Protein AF-A0A7S1HI23-F1 (afdb_monomer_lite)

Sequence (167 aa):
EEGCNRGSDAGLVEPQRDVSKLGVFSQKRTINLECVWASTLIRFIIFHPLQSTTQVMAASGGCDAMGGWLGAPMRMGLGNERTLLTGVKGRCWEATFPASEHDTVDMQYRYLIIDGATDTAIFEREPNRKVDCIPGRLSGACIRERTLGLGQTTGNEGEGLRQREFQ

Radius of gyration: 23.78 Å; chains: 1; bounding box: 47×44×72 Å

InterPro domains:
  IPR013784 Carbohydrate-binding-like fold [SSF49452] (40-133)

Organism: Hemiselmis andersenii (NCBI:txid464988)

pLDDT: mean 70.6, std 23.47, range [25.31, 97.69]

Secondary structure (DSSP, 8-state):
--------THHHHS-EEEEPTTSPEEEEEE---------EEEEEEE----S-TTEEEEEEESSGGGTTTTS--EEPEE---EE-TTS-EE--EEEEEEEPTGGGSSEEEEEEEEETTTTEEEE-SSPPEEE---THHHHTTT-------TT----SS------PPP-

Foldseek 3Di:
DPDPDDPPVVVLQPFDFDAPPVRDTHPDTDHDDDDDPPFDKDKDKADDDDPDPQKFKWKAWCDVCQPNNPGDGGTWDWDDWDQDPVRDTDTITMDMDGADPVCQDFIWMWMWMQRNVVRDIGTDPDPIDTHHRDPVVVVVPDPPPPPPPPDDDDDDDDDDDDDDDDD

Structure (mmCIF, N/CA/C/O backbone):
data_AF-A0A7S1HI23-F1
#
_entry.id   AF-A0A7S1HI23-F1
#
loop_
_atom_site.group_PDB
_atom_site.id
_atom_site.type_symbol
_atom_site.label_atom_id
_atom_site.label_alt_id
_atom_site.label_comp_id
_atom_site.label_asym_id
_atom_site.label_entity_id
_atom_site.label_seq_id
_atom_site.pdbx_PDB_ins_code
_atom_site.Cartn_x
_atom_site.Cartn_y
_atom_site.Cartn_z
_atom_site.occupancy
_atom_site.B_iso_or_equiv
_atom_site.auth_seq_id
_atom_site.auth_comp_id
_atom_site.auth_asym_id
_atom_site.auth_atom_id
_atom_site.pdbx_PDB_model_num
ATOM 1 N N . GLU A 1 1 ? 23.996 30.515 -6.409 1.00 36.38 1 GLU A N 1
ATOM 2 C CA . GLU A 1 1 ? 23.691 29.094 -6.165 1.00 36.38 1 GLU A CA 1
ATOM 3 C C . GLU A 1 1 ? 23.703 28.371 -7.499 1.00 36.38 1 GLU A C 1
ATOM 5 O O . GLU A 1 1 ? 23.018 28.802 -8.421 1.00 36.38 1 GLU A O 1
ATOM 10 N N . GLU A 1 2 ? 24.551 27.354 -7.631 1.00 35.59 2 GLU A N 1
ATOM 11 C CA . GLU A 1 2 ? 24.606 26.472 -8.798 1.00 35.59 2 GLU A CA 1
ATOM 12 C C . GLU A 1 2 ? 23.365 25.574 -8.805 1.00 35.59 2 GLU A C 1
ATOM 14 O O . GLU A 1 2 ? 23.318 24.520 -8.176 1.00 35.59 2 GLU A O 1
ATOM 19 N N . GLY A 1 3 ? 22.315 26.026 -9.485 1.00 33.53 3 GLY A N 1
ATOM 20 C CA . GLY A 1 3 ? 21.137 25.212 -9.747 1.00 33.53 3 GLY A CA 1
ATOM 21 C C . GLY A 1 3 ? 21.370 24.337 -10.973 1.00 33.53 3 GLY A C 1
ATOM 22 O O . GLY A 1 3 ? 21.350 24.840 -12.093 1.00 33.53 3 GLY A O 1
ATOM 23 N N . CYS A 1 4 ? 21.532 23.027 -10.778 1.00 42.34 4 CYS A N 1
ATOM 24 C CA . CYS A 1 4 ? 21.584 22.016 -11.845 1.00 42.34 4 CYS A CA 1
ATOM 25 C C . CYS A 1 4 ? 20.213 21.775 -12.506 1.00 42.34 4 CYS A C 1
ATOM 27 O O . CYS A 1 4 ? 19.803 20.634 -12.693 1.00 42.34 4 CYS A O 1
ATOM 29 N N . ASN A 1 5 ? 19.475 22.831 -12.851 1.00 43.91 5 ASN A N 1
ATOM 30 C CA . ASN A 1 5 ? 18.162 22.704 -13.469 1.00 43.91 5 ASN A CA 1
ATOM 31 C C . ASN A 1 5 ? 18.099 23.472 -14.792 1.00 43.91 5 ASN A C 1
ATOM 33 O O . ASN A 1 5 ? 18.097 24.700 -14.814 1.00 43.91 5 ASN A O 1
ATOM 37 N N . ARG A 1 6 ? 17.914 22.683 -15.861 1.00 42.00 6 ARG A N 1
ATOM 38 C CA . ARG A 1 6 ? 17.454 23.039 -17.215 1.00 42.00 6 ARG A CA 1
ATOM 39 C C . ARG A 1 6 ? 18.502 23.534 -18.217 1.00 42.00 6 ARG A C 1
ATOM 41 O O . ARG A 1 6 ? 18.374 24.611 -18.786 1.00 42.00 6 ARG A O 1
ATOM 48 N N . GLY A 1 7 ? 19.392 22.630 -18.616 1.00 40.41 7 GLY A N 1
ATOM 49 C CA . GLY A 1 7 ? 19.494 22.367 -20.052 1.00 40.41 7 GLY A CA 1
ATOM 50 C C . GLY A 1 7 ? 18.277 21.526 -20.425 1.00 40.41 7 GLY A C 1
ATOM 51 O O . GLY A 1 7 ? 18.278 20.324 -20.198 1.00 40.41 7 GLY A O 1
ATOM 52 N N . SER A 1 8 ? 17.168 22.137 -20.846 1.00 46.25 8 SER A N 1
ATOM 53 C CA . SER A 1 8 ? 16.099 21.332 -21.432 1.00 46.25 8 SER A CA 1
ATOM 54 C C . SER A 1 8 ? 16.634 20.791 -22.749 1.00 46.25 8 SER A C 1
ATOM 56 O O . SER A 1 8 ? 16.799 21.559 -23.698 1.00 46.25 8 SER A O 1
ATOM 58 N N . ASP A 1 9 ? 16.847 19.483 -22.811 1.00 46.59 9 ASP A N 1
ATOM 59 C CA . ASP A 1 9 ? 17.171 18.703 -24.007 1.00 46.59 9 ASP A CA 1
ATOM 60 C C . ASP A 1 9 ? 16.040 18.723 -25.053 1.00 46.59 9 ASP A C 1
ATOM 62 O O . ASP A 1 9 ? 15.891 17.801 -25.842 1.00 46.59 9 ASP A O 1
ATOM 66 N N . ALA A 1 10 ? 15.226 19.781 -25.102 1.00 44.16 10 ALA A N 1
ATOM 67 C CA . ALA A 1 10 ? 14.156 19.960 -26.073 1.00 44.16 10 ALA A CA 1
ATOM 68 C C . ALA A 1 10 ? 14.673 19.778 -27.511 1.00 44.16 10 ALA A C 1
ATOM 70 O O . ALA A 1 10 ? 13.998 19.153 -28.319 1.00 44.16 10 ALA A O 1
ATOM 71 N N . GLY A 1 11 ? 15.915 20.189 -27.802 1.00 46.66 11 GLY A N 1
ATOM 72 C CA . GLY A 1 11 ? 16.561 19.943 -29.097 1.00 46.66 11 GLY A CA 1
ATOM 73 C C . GLY A 1 11 ? 16.829 18.464 -29.431 1.00 46.66 11 GLY A C 1
ATOM 74 O O . GLY A 1 11 ? 16.930 18.133 -30.611 1.00 46.66 11 GLY A O 1
ATOM 75 N N . LEU A 1 12 ? 16.907 17.577 -28.430 1.00 47.16 12 LEU A N 1
ATOM 76 C CA . LEU A 1 12 ? 17.011 16.118 -28.598 1.00 47.16 12 LEU A CA 1
ATOM 77 C C . LEU A 1 12 ? 15.643 15.445 -28.788 1.00 47.16 12 LEU A C 1
ATOM 79 O O . LEU A 1 12 ? 15.580 14.340 -29.321 1.00 47.16 12 LEU A O 1
ATOM 83 N N . VAL A 1 13 ? 14.552 16.106 -28.387 1.00 45.00 13 VAL A N 1
ATOM 84 C CA . VAL A 1 13 ? 13.178 15.586 -28.527 1.00 45.00 13 VAL A CA 1
ATOM 85 C C . VAL A 1 13 ? 12.451 16.187 -29.733 1.00 45.00 13 VAL A C 1
ATOM 87 O O . VAL A 1 13 ? 11.479 15.614 -30.225 1.00 45.00 13 VAL A O 1
ATOM 90 N N . GLU A 1 14 ? 12.903 17.337 -30.236 1.00 51.38 14 GLU A N 1
ATOM 91 C CA . GLU A 1 14 ? 12.332 17.949 -31.430 1.00 51.38 14 GLU A CA 1
ATOM 92 C C . GLU A 1 14 ? 12.675 17.139 -32.693 1.00 51.38 14 GLU A C 1
ATOM 94 O O . GLU A 1 14 ? 13.817 16.709 -32.871 1.00 51.38 14 GLU A O 1
ATOM 99 N N . PRO A 1 15 ? 11.707 16.931 -33.607 1.00 54.81 15 PRO A N 1
ATOM 100 C CA . PRO A 1 15 ? 11.940 16.185 -34.834 1.00 54.81 15 PRO A CA 1
ATOM 101 C C . PRO A 1 15 ? 12.974 16.872 -35.722 1.00 54.81 15 PRO A C 1
ATOM 103 O O . PRO A 1 15 ? 12.661 17.812 -36.460 1.00 54.81 15 PRO A O 1
ATOM 106 N N . GLN A 1 16 ? 14.196 16.343 -35.699 1.00 59.25 16 GLN A N 1
ATOM 107 C CA . GLN A 1 16 ? 15.279 16.795 -36.556 1.00 59.25 16 GLN A CA 1
ATOM 108 C C . GLN A 1 16 ? 15.026 16.324 -37.993 1.00 59.25 16 GLN A C 1
ATOM 110 O O . GLN A 1 16 ? 14.547 15.213 -38.253 1.00 59.25 16 GLN A O 1
ATOM 115 N N . ARG A 1 17 ? 15.301 17.207 -38.957 1.00 56.09 17 ARG A N 1
ATOM 116 C CA . ARG A 1 17 ? 15.315 16.838 -40.375 1.00 56.09 17 ARG A CA 1
ATOM 117 C C . ARG A 1 17 ? 16.717 16.364 -40.714 1.00 56.09 17 ARG A C 1
ATOM 119 O O . ARG A 1 17 ? 17.665 17.124 -40.539 1.00 56.09 17 ARG A O 1
ATOM 126 N N . ASP A 1 18 ? 16.833 15.159 -41.257 1.00 60.66 18 ASP A N 1
ATOM 127 C CA . ASP A 1 18 ? 18.107 14.702 -41.806 1.00 60.66 18 ASP A CA 1
ATOM 128 C C . ASP A 1 18 ? 18.556 15.672 -42.907 1.00 60.66 18 ASP A C 1
ATOM 130 O O . ASP A 1 18 ? 17.781 16.020 -43.803 1.00 60.66 18 ASP A O 1
ATOM 134 N N . VAL A 1 19 ? 19.801 16.137 -42.843 1.00 62.28 19 VAL A N 1
ATOM 135 C CA . VAL A 1 19 ? 20.377 17.013 -43.868 1.00 62.28 19 VAL A CA 1
ATOM 136 C C . VAL A 1 19 ? 21.284 16.163 -44.744 1.00 62.28 19 VAL A C 1
ATOM 138 O O . VAL A 1 19 ? 22.228 15.534 -44.267 1.00 62.28 19 VAL A O 1
ATOM 141 N N . SER A 1 20 ? 20.988 16.110 -46.041 1.00 62.78 20 SER A N 1
ATOM 142 C CA . SER A 1 20 ? 21.877 15.444 -46.997 1.00 62.78 20 SER A CA 1
ATOM 143 C C . SER A 1 20 ? 23.236 16.153 -47.058 1.00 62.78 20 SER A C 1
ATOM 145 O O . SER A 1 20 ? 23.349 17.333 -46.730 1.00 62.78 20 SER A O 1
ATOM 147 N N . LYS A 1 21 ? 24.275 15.481 -47.574 1.00 65.81 21 LYS A N 1
ATOM 148 C CA . LYS A 1 21 ? 25.611 16.085 -47.783 1.00 65.81 21 LYS A CA 1
ATOM 149 C C . LYS A 1 21 ? 25.605 17.352 -48.664 1.00 65.81 21 LYS A C 1
ATOM 151 O O . LYS A 1 21 ? 26.613 18.040 -48.736 1.00 65.81 21 LYS A O 1
ATOM 156 N N . LEU A 1 22 ? 24.484 17.646 -49.326 1.00 70.69 22 LEU A N 1
ATOM 157 C CA . LEU A 1 22 ? 24.256 18.806 -50.189 1.00 70.69 22 LEU A CA 1
ATOM 158 C C . LEU A 1 22 ? 23.446 19.924 -49.501 1.00 70.69 22 LEU A C 1
ATOM 160 O O . LEU A 1 22 ? 23.014 20.858 -50.167 1.00 70.69 22 LEU A O 1
ATOM 164 N N . GLY A 1 23 ? 23.183 19.828 -48.193 1.00 67.94 23 GLY A N 1
ATOM 165 C CA . GLY A 1 23 ? 22.438 20.849 -47.444 1.00 67.94 23 GLY A CA 1
ATOM 166 C C . GLY A 1 23 ? 20.920 20.825 -47.662 1.00 67.94 23 GLY A C 1
ATOM 167 O O . GLY A 1 23 ? 20.20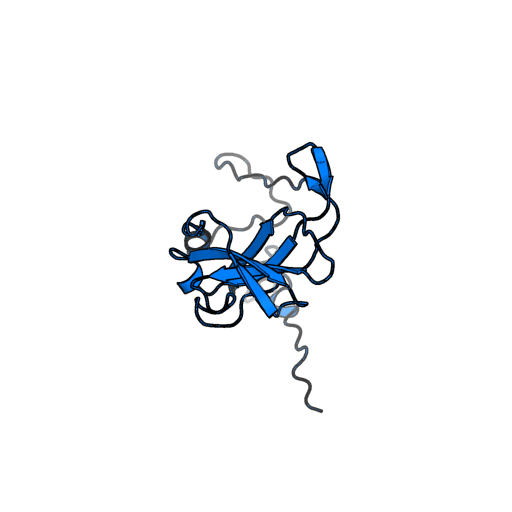5 21.663 -47.119 1.00 67.94 23 GLY A O 1
ATOM 168 N N . VAL A 1 24 ? 20.402 19.866 -48.437 1.00 70.44 24 VAL A N 1
ATOM 169 C CA . VAL A 1 24 ? 18.960 19.717 -48.674 1.00 70.44 24 VAL A CA 1
ATOM 170 C C . VAL A 1 24 ? 18.332 18.953 -47.515 1.00 70.44 24 VAL A C 1
ATOM 172 O O . VAL A 1 24 ? 18.763 17.836 -47.201 1.00 70.44 24 VAL A O 1
ATOM 175 N N . PHE A 1 25 ? 17.309 19.554 -46.906 1.00 62.72 25 PHE A N 1
ATOM 176 C CA . PHE A 1 25 ? 16.541 18.956 -45.820 1.00 62.72 25 PHE A CA 1
ATOM 177 C C . PHE A 1 25 ? 15.661 17.807 -46.320 1.00 62.72 25 PHE A C 1
ATOM 179 O O . PHE A 1 25 ? 14.858 17.962 -47.239 1.00 62.72 25 PHE A O 1
ATOM 186 N N . SER A 1 26 ? 15.768 16.671 -45.646 1.00 63.34 26 SER A N 1
ATOM 187 C CA . SER A 1 26 ? 14.872 15.529 -45.770 1.00 63.34 26 SER A CA 1
ATOM 188 C C . SER A 1 26 ? 13.419 15.913 -45.457 1.00 63.34 26 SER A C 1
ATOM 190 O O . SER A 1 26 ? 13.142 16.636 -44.495 1.00 63.34 26 SER A O 1
ATOM 192 N N . GLN A 1 27 ? 12.468 15.380 -46.235 1.00 63.19 27 GLN A N 1
ATOM 193 C CA . GLN A 1 27 ? 11.039 15.424 -45.885 1.00 63.19 27 GLN A CA 1
ATOM 194 C C . GLN A 1 27 ? 10.700 14.494 -44.710 1.00 63.19 27 GLN A C 1
ATOM 196 O O . GLN A 1 27 ? 9.697 14.694 -44.027 1.00 63.19 27 GLN A O 1
ATOM 201 N N . LYS A 1 28 ? 11.544 13.491 -44.452 1.00 55.66 28 LYS A N 1
ATOM 202 C CA . LYS A 1 28 ? 11.415 12.571 -43.327 1.00 55.66 28 LYS A CA 1
ATOM 203 C C . LYS A 1 28 ? 12.031 13.205 -42.080 1.00 55.66 28 LYS A C 1
ATOM 205 O O . LYS A 1 28 ? 13.204 13.579 -42.079 1.00 55.66 28 LYS A O 1
ATOM 210 N N . ARG A 1 29 ? 11.222 13.316 -41.030 1.00 55.66 29 ARG A N 1
ATOM 211 C CA . ARG A 1 29 ? 11.635 13.718 -39.683 1.00 55.66 29 ARG A CA 1
ATOM 212 C C . ARG A 1 29 ? 11.789 12.465 -38.832 1.00 55.66 29 ARG A C 1
ATOM 214 O O . ARG A 1 29 ? 10.876 11.640 -38.821 1.00 55.66 29 ARG A O 1
ATOM 221 N N . THR A 1 30 ? 12.908 12.337 -38.134 1.00 51.03 30 THR A N 1
ATOM 222 C CA . THR A 1 30 ? 13.161 11.213 -37.226 1.00 51.03 30 THR A CA 1
ATOM 223 C C . THR A 1 30 ? 13.380 11.785 -35.828 1.00 51.03 30 THR A C 1
ATOM 225 O O . THR A 1 30 ? 14.215 12.667 -35.656 1.00 51.03 30 THR A O 1
ATOM 228 N N . ILE A 1 31 ? 12.608 11.323 -34.843 1.00 50.03 31 ILE A N 1
ATOM 229 C CA . ILE A 1 31 ? 12.888 11.558 -33.419 1.00 50.03 31 ILE A CA 1
ATOM 230 C C . ILE A 1 31 ? 13.373 10.234 -32.852 1.00 50.03 31 ILE A C 1
ATOM 232 O O . ILE A 1 31 ? 12.693 9.218 -33.006 1.00 50.03 31 ILE A O 1
ATOM 236 N N . ASN A 1 32 ? 14.513 10.260 -32.170 1.00 48.75 32 ASN A N 1
ATOM 237 C CA . ASN A 1 32 ? 14.942 9.152 -31.331 1.00 48.75 32 ASN A CA 1
ATOM 238 C C . ASN A 1 32 ? 14.405 9.404 -29.922 1.00 48.75 32 ASN A C 1
ATOM 240 O O . ASN A 1 32 ? 14.979 10.174 -29.160 1.00 48.75 32 ASN A O 1
ATOM 244 N N . LEU A 1 33 ? 13.265 8.794 -29.600 1.00 49.88 33 LEU A N 1
ATOM 245 C CA . LEU A 1 33 ? 12.762 8.775 -28.231 1.00 49.88 33 LEU A CA 1
ATOM 246 C C . LEU A 1 33 ? 13.471 7.646 -27.488 1.00 49.88 33 LEU A C 1
ATOM 248 O O . LEU A 1 33 ? 13.099 6.481 -27.614 1.00 49.88 33 LEU A O 1
ATOM 252 N N . GLU A 1 34 ? 14.495 7.989 -26.717 1.00 47.12 34 GLU A N 1
ATOM 253 C CA . GLU A 1 34 ? 15.047 7.079 -25.720 1.00 47.12 34 GLU A CA 1
ATOM 254 C C . GLU A 1 34 ? 14.241 7.251 -24.429 1.00 47.12 34 GLU A C 1
ATOM 256 O O . GLU A 1 34 ? 14.375 8.238 -23.710 1.00 47.12 34 GLU A O 1
ATOM 261 N N . CYS A 1 35 ? 13.338 6.308 -24.157 1.00 47.59 35 CYS A N 1
ATOM 262 C CA . CYS A 1 35 ? 12.655 6.225 -22.872 1.00 47.59 35 CYS A CA 1
ATOM 263 C C . CYS A 1 35 ? 13.356 5.166 -22.023 1.00 47.59 35 CYS A C 1
ATOM 265 O O . CYS A 1 35 ? 13.325 3.978 -22.349 1.00 47.59 35 CYS A O 1
ATOM 267 N N . VAL A 1 36 ? 13.984 5.600 -20.931 1.00 48.59 36 VAL A N 1
ATOM 268 C CA . VAL A 1 36 ? 14.500 4.700 -19.899 1.00 48.59 36 VAL A CA 1
ATOM 269 C C . VAL A 1 36 ? 13.436 4.586 -18.814 1.00 48.59 36 VAL A C 1
ATOM 271 O O . VAL A 1 36 ? 13.179 5.536 -18.074 1.00 48.59 36 VAL A O 1
ATOM 274 N N . TRP A 1 37 ? 12.791 3.424 -18.725 1.00 56.47 37 TRP A N 1
ATOM 275 C CA . TRP A 1 37 ? 11.883 3.113 -17.624 1.00 56.47 37 TRP A CA 1
ATOM 276 C C . TRP A 1 37 ? 12.706 2.930 -16.347 1.00 56.47 37 TRP A C 1
ATOM 278 O O . TRP A 1 37 ? 13.365 1.912 -16.175 1.00 56.47 37 TRP A O 1
ATOM 288 N N . ALA A 1 38 ? 12.701 3.935 -15.469 1.00 60.94 38 ALA A N 1
ATOM 289 C CA . ALA A 1 38 ? 13.547 3.939 -14.275 1.00 60.94 38 ALA A CA 1
ATOM 290 C C . ALA A 1 38 ? 13.089 2.944 -13.192 1.00 60.94 38 ALA A C 1
ATOM 292 O O . ALA A 1 38 ? 13.910 2.451 -12.427 1.00 60.94 38 ALA A O 1
ATOM 293 N N . SER A 1 39 ? 11.783 2.675 -13.084 1.00 68.12 39 SER A N 1
ATOM 294 C CA . SER A 1 39 ? 11.218 1.713 -12.125 1.00 68.12 39 SER A CA 1
ATOM 295 C C . SER A 1 39 ? 9.755 1.394 -12.444 1.00 68.12 39 SER A C 1
ATOM 297 O O . SER A 1 39 ? 9.097 2.118 -13.196 1.00 68.12 39 SER A O 1
ATOM 299 N N . THR A 1 40 ? 9.234 0.318 -11.849 1.00 77.19 40 THR A N 1
ATOM 300 C CA . THR A 1 40 ? 7.798 0.010 -11.882 1.00 77.19 40 THR A CA 1
ATOM 301 C C . THR A 1 40 ? 7.112 0.706 -10.712 1.00 77.19 40 THR A C 1
ATOM 303 O O . THR A 1 40 ? 7.460 0.463 -9.560 1.00 77.19 40 THR A O 1
ATOM 306 N N . LEU A 1 41 ? 6.119 1.556 -10.979 1.00 84.06 41 LEU A N 1
ATOM 307 C CA . LEU A 1 41 ? 5.289 2.134 -9.920 1.00 84.06 41 LEU A CA 1
ATOM 308 C C . LEU A 1 41 ? 4.199 1.143 -9.514 1.00 84.06 41 LEU A C 1
ATOM 310 O O . LEU A 1 41 ? 3.351 0.773 -10.326 1.00 84.06 41 LEU A O 1
ATOM 314 N N . ILE A 1 42 ? 4.198 0.753 -8.242 1.00 85.44 42 ILE A N 1
ATOM 315 C CA . ILE A 1 42 ? 3.158 -0.091 -7.659 1.00 85.44 42 ILE A CA 1
ATOM 316 C C . ILE A 1 42 ? 2.233 0.790 -6.824 1.00 85.44 42 ILE A C 1
ATOM 318 O O . ILE A 1 42 ? 2.683 1.593 -6.006 1.00 85.44 42 ILE A O 1
ATOM 322 N N . ARG A 1 43 ? 0.922 0.626 -7.023 1.00 91.50 43 ARG A N 1
ATOM 323 C CA . ARG A 1 43 ? -0.115 1.291 -6.231 1.00 91.50 43 ARG A CA 1
ATOM 324 C C . ARG A 1 43 ? -0.974 0.258 -5.526 1.00 91.50 43 ARG A C 1
ATOM 326 O O . ARG A 1 43 ? -1.671 -0.525 -6.165 1.00 91.50 43 ARG A O 1
ATOM 333 N N . PHE A 1 44 ? -0.969 0.302 -4.203 1.00 92.88 44 PHE A N 1
ATOM 334 C CA . PHE A 1 44 ? -1.879 -0.477 -3.376 1.00 92.88 44 PHE A CA 1
ATOM 335 C C . PHE A 1 44 ? -3.161 0.302 -3.146 1.00 92.88 44 PHE A C 1
ATOM 337 O O . PHE A 1 44 ? -3.116 1.498 -2.868 1.00 92.88 44 PHE A O 1
ATOM 344 N N . ILE A 1 45 ? -4.298 -0.382 -3.267 1.00 93.38 45 ILE A N 1
ATOM 345 C CA . ILE A 1 45 ? -5.626 0.198 -3.074 1.00 93.38 45 ILE A CA 1
ATOM 346 C C . ILE A 1 45 ? -6.474 -0.815 -2.314 1.00 93.38 45 ILE A C 1
ATOM 348 O O . ILE A 1 45 ? -6.666 -1.934 -2.784 1.00 93.38 45 ILE A O 1
ATOM 352 N N . ILE A 1 46 ? -7.008 -0.416 -1.162 1.00 92.94 46 ILE A N 1
ATOM 353 C CA . ILE A 1 46 ? -7.920 -1.253 -0.382 1.00 92.94 46 ILE A CA 1
ATOM 354 C C . ILE A 1 46 ? -9.043 -0.420 0.225 1.00 92.94 46 ILE A C 1
ATOM 356 O O . ILE A 1 46 ? -8.832 0.674 0.749 1.00 92.94 46 ILE A O 1
ATOM 360 N N . PHE A 1 47 ? -10.260 -0.952 0.165 1.00 92.56 47 PHE A N 1
ATOM 361 C CA . PHE A 1 47 ? -11.364 -0.438 0.960 1.00 92.56 47 PHE A CA 1
ATOM 362 C C . PHE A 1 47 ? -11.365 -1.141 2.317 1.00 92.56 47 PHE A C 1
ATOM 364 O O . PHE A 1 47 ? -11.506 -2.362 2.384 1.00 92.56 47 PHE A O 1
ATOM 371 N N . HIS A 1 48 ? -11.214 -0.369 3.390 1.00 92.56 48 HIS A N 1
ATOM 372 C CA . HIS A 1 48 ? -11.353 -0.877 4.747 1.00 92.56 48 HIS A CA 1
ATOM 373 C C . HIS A 1 48 ? -11.868 0.234 5.675 1.00 92.56 48 HIS A C 1
ATOM 375 O O . HIS A 1 48 ? -11.205 1.271 5.796 1.00 92.56 48 HIS A O 1
ATOM 381 N N . PRO A 1 49 ? -13.042 0.065 6.308 1.00 91.31 49 PRO A N 1
ATOM 382 C CA . PRO A 1 49 ? -13.536 1.028 7.281 1.00 91.31 49 PRO A CA 1
ATOM 383 C C . PRO A 1 49 ? -12.719 0.921 8.572 1.00 91.31 49 PRO A C 1
ATOM 385 O O . PRO A 1 49 ? -12.600 -0.158 9.147 1.00 91.31 49 PRO A O 1
ATOM 388 N N . LEU A 1 50 ? -12.168 2.042 9.035 1.00 93.69 50 LEU A N 1
ATOM 389 C CA . LEU A 1 50 ? -11.522 2.118 10.345 1.00 93.69 50 LEU A CA 1
ATOM 390 C C . LEU A 1 50 ? -12.547 2.473 11.421 1.00 93.69 50 LEU A C 1
ATOM 392 O O . LEU A 1 50 ? -13.550 3.132 11.146 1.00 93.69 50 LEU A O 1
ATOM 396 N N . GLN A 1 51 ? -12.293 2.024 12.647 1.00 91.75 51 GLN A N 1
ATOM 397 C CA . GLN A 1 51 ? -13.203 2.209 13.780 1.00 91.75 51 GLN A CA 1
ATOM 398 C C . GLN A 1 51 ? -12.947 3.522 14.528 1.00 91.75 51 GLN A C 1
ATOM 400 O O . GLN A 1 51 ? -13.837 4.021 15.210 1.00 91.75 51 GLN A O 1
ATOM 405 N N . SER A 1 52 ? -11.739 4.078 14.403 1.00 93.25 52 SER A N 1
ATOM 406 C CA . SER A 1 52 ? -11.301 5.291 15.098 1.00 93.25 52 SER A CA 1
ATOM 407 C C . SER A 1 52 ? -10.528 6.224 14.165 1.00 93.25 52 SER A C 1
ATOM 409 O O . SER A 1 52 ? -9.903 5.784 13.202 1.00 93.25 52 SER A O 1
ATOM 411 N N . THR A 1 53 ? -10.522 7.519 14.484 1.00 92.12 53 THR A N 1
ATOM 412 C CA . THR A 1 53 ? -9.708 8.543 13.807 1.00 92.12 53 THR A CA 1
ATOM 413 C C . THR A 1 53 ? -8.221 8.459 14.156 1.00 92.12 53 THR A C 1
ATOM 415 O O . THR A 1 53 ? -7.397 9.011 13.433 1.00 92.12 53 THR A O 1
ATOM 418 N N . THR A 1 54 ? -7.869 7.769 15.245 1.00 94.31 54 THR A N 1
ATOM 419 C CA . THR A 1 54 ? -6.476 7.488 15.640 1.00 94.31 54 THR A CA 1
ATOM 420 C C . THR A 1 54 ? -5.864 6.341 14.848 1.00 94.31 54 THR A C 1
ATOM 422 O O . THR A 1 54 ? -4.649 6.144 14.886 1.00 94.31 54 THR A O 1
ATOM 425 N N . GLN A 1 55 ? -6.697 5.578 14.142 1.00 96.19 55 GLN A N 1
ATOM 426 C CA . GLN A 1 55 ? -6.261 4.453 13.338 1.00 96.19 55 GLN A CA 1
ATOM 427 C C . GLN A 1 55 ? -5.840 4.914 11.946 1.00 96.19 55 GLN A C 1
ATOM 429 O O . GLN A 1 55 ? -6.439 5.809 11.350 1.00 96.19 55 GLN A O 1
ATOM 434 N N . VAL A 1 56 ? -4.838 4.239 11.396 1.00 96.50 56 VAL A N 1
ATOM 435 C CA . VAL A 1 56 ? -4.428 4.396 10.003 1.00 96.50 56 VAL A CA 1
ATOM 436 C C . VAL A 1 56 ? -4.190 3.033 9.370 1.00 96.50 56 VAL A C 1
ATOM 438 O O . VAL A 1 56 ? -3.700 2.108 10.019 1.00 96.50 56 VAL A O 1
ATOM 441 N N . MET A 1 57 ? -4.529 2.916 8.090 1.00 97.69 57 MET A N 1
ATOM 442 C CA . MET A 1 57 ? -4.204 1.734 7.304 1.00 97.69 57 MET A CA 1
ATOM 443 C C . MET A 1 57 ? -2.737 1.783 6.867 1.00 97.69 57 MET A C 1
ATOM 445 O O . MET A 1 57 ? -2.232 2.834 6.469 1.00 97.69 57 MET A O 1
ATOM 449 N N . ALA A 1 58 ? -2.050 0.650 6.915 1.00 97.19 58 ALA A N 1
ATOM 450 C CA . ALA A 1 58 ? -0.672 0.515 6.472 1.00 97.19 58 ALA A CA 1
ATOM 451 C C . ALA A 1 58 ? -0.439 -0.838 5.784 1.00 97.19 58 ALA A C 1
ATOM 453 O O . ALA A 1 58 ? -1.254 -1.759 5.876 1.00 97.19 58 ALA A O 1
ATOM 454 N N . ALA A 1 59 ? 0.685 -0.951 5.084 1.00 96.38 59 ALA A N 1
ATOM 455 C CA . ALA A 1 59 ? 1.154 -2.184 4.470 1.00 96.38 59 ALA A CA 1
ATOM 456 C C . ALA A 1 59 ? 2.570 -2.506 4.958 1.00 96.38 59 ALA A C 1
ATOM 458 O O . ALA A 1 59 ? 3.427 -1.628 5.029 1.00 96.38 59 ALA A O 1
ATOM 459 N N . SER A 1 60 ? 2.807 -3.773 5.279 1.00 95.25 60 SER A N 1
ATOM 460 C CA . SER A 1 60 ? 4.135 -4.323 5.550 1.00 95.25 60 SER A CA 1
ATOM 461 C C . SER A 1 60 ? 4.399 -5.457 4.569 1.00 95.25 60 SER A C 1
ATOM 463 O O . SER A 1 60 ? 3.468 -6.139 4.140 1.00 95.25 60 SER A O 1
ATOM 465 N N . GLY A 1 61 ? 5.649 -5.650 4.178 1.00 93.31 61 GLY A N 1
ATOM 466 C CA . GLY A 1 61 ? 5.997 -6.638 3.173 1.00 93.31 61 GLY A CA 1
ATOM 467 C C . GLY A 1 61 ? 7.493 -6.814 3.029 1.00 93.31 61 GLY A C 1
ATOM 468 O O . GLY A 1 61 ? 8.271 -6.170 3.727 1.00 93.31 61 GLY A O 1
ATOM 469 N N . GLY A 1 62 ? 7.877 -7.698 2.112 1.00 89.81 62 GLY A N 1
ATOM 470 C CA . GLY A 1 62 ? 9.276 -8.069 1.900 1.00 89.81 62 GLY A CA 1
ATOM 471 C C . GLY A 1 62 ? 10.132 -6.996 1.234 1.00 89.81 62 GLY A C 1
ATOM 472 O O . GLY A 1 62 ? 11.348 -7.081 1.345 1.00 89.81 62 GLY A O 1
ATOM 473 N N . CYS A 1 63 ? 9.528 -6.002 0.577 1.00 88.50 63 CYS A N 1
ATOM 474 C CA . CYS A 1 63 ? 10.285 -4.917 -0.041 1.00 88.50 63 CYS A CA 1
ATOM 475 C C . CYS A 1 63 ? 10.658 -3.820 0.961 1.00 88.50 63 CYS A C 1
ATOM 477 O O . CYS A 1 63 ? 9.939 -3.566 1.936 1.00 88.50 63 CYS A O 1
ATOM 479 N N . ASP A 1 64 ? 11.738 -3.104 0.656 1.00 87.12 64 ASP A N 1
ATOM 480 C CA . ASP A 1 64 ? 12.257 -2.013 1.486 1.00 87.12 64 ASP A CA 1
ATOM 481 C C . ASP A 1 64 ? 11.241 -0.879 1.659 1.00 87.12 64 ASP A C 1
ATOM 483 O O . ASP A 1 64 ? 11.089 -0.337 2.754 1.00 87.12 64 ASP A O 1
ATOM 487 N N . ALA A 1 65 ? 10.471 -0.568 0.610 1.00 87.50 65 ALA A N 1
ATOM 488 C CA . ALA A 1 65 ? 9.424 0.454 0.665 1.00 87.50 65 ALA A CA 1
ATOM 489 C C . ALA A 1 65 ? 8.324 0.134 1.697 1.00 87.50 65 ALA A C 1
ATOM 491 O O . ALA A 1 65 ? 7.653 1.043 2.180 1.00 87.50 65 ALA A O 1
ATOM 492 N N . MET A 1 66 ? 8.152 -1.144 2.052 1.00 91.44 66 MET A N 1
ATOM 493 C CA . MET A 1 66 ? 7.214 -1.626 3.070 1.00 91.44 66 MET A CA 1
ATOM 494 C C . MET A 1 66 ? 7.899 -2.045 4.380 1.00 91.44 66 MET A C 1
ATOM 496 O O . MET A 1 66 ? 7.267 -2.674 5.235 1.00 91.44 66 MET A O 1
ATOM 500 N N . GLY A 1 67 ? 9.182 -1.717 4.534 1.00 89.00 67 GLY A N 1
ATOM 501 C CA . GLY A 1 67 ? 9.966 -1.987 5.733 1.00 89.00 67 GLY A CA 1
ATOM 502 C C . GLY A 1 67 ? 10.598 -3.379 5.800 1.00 89.00 67 GLY A C 1
ATOM 503 O O . GLY A 1 67 ? 11.165 -3.706 6.837 1.00 89.00 67 GLY A O 1
ATOM 504 N N . GLY A 1 68 ? 10.520 -4.218 4.763 1.00 90.75 68 GLY A N 1
ATOM 505 C CA . GLY A 1 68 ? 11.197 -5.525 4.755 1.00 90.75 68 GLY A CA 1
ATOM 506 C C . GLY A 1 68 ? 10.803 -6.439 5.926 1.00 90.75 68 GLY A C 1
ATOM 507 O O . GLY A 1 68 ? 11.658 -7.085 6.527 1.00 90.75 68 GLY A O 1
ATOM 508 N N . TRP A 1 69 ? 9.519 -6.448 6.299 1.00 90.75 69 TRP A N 1
ATOM 509 C CA . TRP A 1 69 ? 8.908 -7.132 7.456 1.00 90.75 69 TRP A CA 1
ATOM 510 C C . TRP A 1 69 ? 9.328 -6.674 8.858 1.00 90.75 69 TRP A C 1
ATOM 512 O O . TRP A 1 69 ? 8.515 -6.758 9.777 1.00 90.75 69 TRP A O 1
ATOM 522 N N . LEU A 1 70 ? 10.569 -6.229 9.045 1.00 89.94 70 LEU A N 1
ATOM 523 C CA . LEU A 1 70 ? 11.123 -5.878 10.360 1.00 89.94 70 LEU A CA 1
ATOM 524 C C . LEU A 1 70 ? 11.158 -4.368 10.623 1.00 89.94 70 LEU A C 1
ATOM 526 O O . LEU A 1 70 ? 11.266 -3.939 11.769 1.00 89.94 70 LEU A O 1
ATOM 530 N N . GLY A 1 71 ? 11.104 -3.568 9.565 1.00 91.69 71 GLY A N 1
ATOM 531 C CA . GLY A 1 71 ? 11.112 -2.115 9.608 1.00 91.69 71 GLY A CA 1
ATOM 532 C C . GLY A 1 71 ? 9.722 -1.504 9.753 1.00 91.69 71 GLY A C 1
ATOM 533 O O . GLY A 1 71 ? 8.705 -2.184 9.909 1.00 91.69 71 GLY A O 1
ATOM 534 N N . ALA A 1 72 ? 9.688 -0.173 9.690 1.00 93.12 72 ALA A N 1
ATOM 535 C CA . ALA A 1 72 ? 8.445 0.573 9.792 1.00 93.12 72 ALA A CA 1
ATOM 536 C C . ALA A 1 72 ? 7.522 0.266 8.594 1.00 93.12 72 ALA A C 1
ATOM 538 O O . ALA A 1 72 ? 7.968 0.330 7.447 1.00 93.12 72 ALA A O 1
ATOM 539 N N . PRO A 1 73 ? 6.233 -0.025 8.836 1.00 95.50 73 PRO A N 1
ATOM 540 C CA . PRO A 1 73 ? 5.276 -0.274 7.768 1.00 95.50 73 PRO A CA 1
ATOM 541 C C . PRO A 1 73 ? 4.982 1.002 6.971 1.00 95.50 73 PRO A C 1
ATOM 543 O O . PRO A 1 73 ? 4.970 2.118 7.501 1.00 95.50 73 PRO A O 1
ATOM 546 N N . MET A 1 74 ? 4.649 0.829 5.695 1.00 96.19 74 MET A N 1
ATOM 547 C CA . MET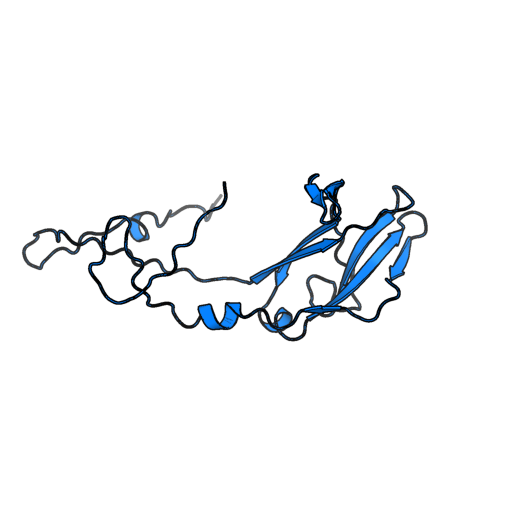 A 1 74 ? 4.251 1.917 4.810 1.00 96.19 74 MET A CA 1
ATOM 548 C C . MET A 1 74 ? 2.825 2.367 5.135 1.00 96.19 74 MET A C 1
ATOM 550 O O . MET A 1 74 ? 1.856 1.650 4.876 1.00 96.19 74 MET A O 1
ATOM 554 N N . ARG A 1 75 ? 2.679 3.575 5.684 1.00 96.00 75 ARG A N 1
ATOM 555 C CA . ARG A 1 75 ? 1.365 4.180 5.947 1.00 96.00 75 ARG A CA 1
ATOM 556 C C . ARG A 1 75 ? 0.652 4.518 4.638 1.00 96.00 75 ARG A C 1
ATOM 558 O O . ARG A 1 75 ? 1.270 4.996 3.691 1.00 96.00 75 ARG A O 1
ATOM 565 N N . MET A 1 76 ? -0.657 4.299 4.606 1.00 97.38 76 MET A N 1
ATOM 566 C CA . MET A 1 76 ? -1.511 4.597 3.458 1.00 97.38 76 MET A CA 1
ATOM 567 C C . MET A 1 76 ? -2.312 5.877 3.708 1.00 97.38 76 MET A C 1
ATOM 569 O O . MET A 1 76 ? -2.728 6.161 4.831 1.00 97.38 76 MET A O 1
ATOM 573 N N . GLY A 1 77 ? -2.549 6.645 2.647 1.00 95.38 77 GLY A N 1
ATOM 574 C CA . GLY A 1 77 ? -3.415 7.821 2.669 1.00 95.38 77 GLY A CA 1
ATOM 575 C C . GLY A 1 77 ? -4.834 7.479 2.232 1.00 95.38 77 GLY A C 1
ATOM 576 O O . GLY A 1 77 ? -5.051 6.522 1.492 1.00 95.38 77 GLY A O 1
ATOM 577 N N . LEU A 1 78 ? -5.817 8.269 2.661 1.00 93.81 78 LEU A N 1
ATOM 578 C CA . LEU A 1 78 ? -7.177 8.143 2.148 1.00 93.81 78 LEU A CA 1
ATOM 579 C C . LEU A 1 78 ? -7.270 8.859 0.794 1.00 93.81 78 LEU A C 1
ATOM 581 O O . LEU A 1 78 ? -7.122 10.078 0.722 1.00 93.81 78 LEU A O 1
ATOM 585 N N . GLY A 1 79 ? -7.503 8.099 -0.272 1.00 91.31 79 GLY A N 1
ATOM 586 C CA . GLY A 1 79 ? -7.592 8.622 -1.630 1.00 91.31 79 GLY A CA 1
ATOM 587 C C . GLY A 1 79 ? -8.894 9.369 -1.924 1.00 91.31 79 GLY A C 1
ATOM 588 O O . GLY A 1 79 ? -9.797 9.489 -1.090 1.00 91.31 79 GLY A O 1
ATOM 589 N N . ASN A 1 80 ? -9.016 9.820 -3.173 1.00 89.94 80 ASN A N 1
ATOM 590 C CA . ASN A 1 80 ? -10.229 10.469 -3.673 1.00 89.94 80 ASN A CA 1
ATOM 591 C C . ASN A 1 80 ? -11.443 9.527 -3.658 1.00 89.94 80 ASN A C 1
ATOM 593 O O . ASN A 1 80 ? -11.308 8.307 -3.831 1.00 89.94 80 ASN A O 1
ATOM 597 N N . GLU A 1 81 ? -12.629 10.124 -3.497 1.00 89.94 81 GLU A N 1
ATOM 598 C CA . GLU A 1 81 ? -13.904 9.418 -3.623 1.00 89.94 81 GLU A CA 1
ATOM 599 C C . GLU A 1 81 ? -14.045 8.824 -5.027 1.00 89.94 81 GLU A C 1
ATOM 601 O O . GLU A 1 81 ? -13.744 9.472 -6.029 1.00 89.94 81 GLU A O 1
ATOM 606 N N . ARG A 1 82 ? -14.491 7.571 -5.090 1.00 87.00 82 ARG A N 1
ATOM 607 C CA . ARG A 1 82 ? -14.705 6.826 -6.328 1.00 87.00 82 ARG A CA 1
ATOM 608 C C . ARG A 1 82 ? -15.879 5.872 -6.181 1.00 87.00 82 ARG A C 1
ATOM 610 O O . ARG A 1 82 ? -16.242 5.482 -5.072 1.00 87.00 82 ARG A O 1
ATOM 617 N N . THR A 1 83 ? -16.445 5.467 -7.308 1.00 88.75 83 THR A N 1
ATOM 618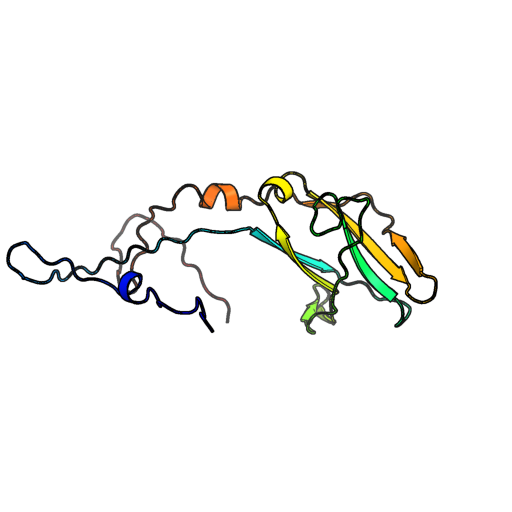 C CA . THR A 1 83 ? -17.423 4.379 -7.343 1.00 88.75 83 THR A CA 1
ATOM 619 C C . THR A 1 83 ? -16.691 3.060 -7.111 1.00 88.75 83 THR A C 1
ATOM 621 O O . THR A 1 83 ? -15.793 2.701 -7.872 1.00 88.75 83 THR A O 1
ATOM 624 N N . LEU A 1 84 ? -17.031 2.363 -6.029 1.00 82.62 84 LEU A N 1
ATOM 625 C CA . LEU A 1 84 ? -16.485 1.048 -5.704 1.00 82.62 84 LEU A CA 1
ATOM 626 C C . LEU A 1 84 ? -17.098 -0.026 -6.613 1.00 82.62 84 LEU A C 1
ATOM 628 O O . LEU A 1 84 ? -18.124 0.198 -7.252 1.00 82.62 84 LEU A O 1
ATOM 632 N N . LEU A 1 85 ? -16.516 -1.229 -6.611 1.00 81.19 85 LEU A N 1
ATOM 633 C CA . LEU A 1 85 ? -17.054 -2.383 -7.350 1.00 81.19 85 LEU A CA 1
ATOM 634 C C . LEU A 1 85 ? -18.502 -2.729 -6.958 1.00 81.19 85 LEU A C 1
ATOM 636 O O . LEU A 1 85 ? -19.230 -3.320 -7.745 1.00 81.19 85 LEU A O 1
ATOM 640 N N . THR A 1 86 ? -18.931 -2.334 -5.758 1.00 82.69 86 THR A N 1
ATOM 641 C CA . THR A 1 86 ? -20.306 -2.492 -5.264 1.00 82.69 86 THR A CA 1
ATOM 642 C C . THR A 1 86 ? -21.282 -1.440 -5.808 1.00 82.69 86 THR A C 1
ATOM 644 O O . THR A 1 86 ? -22.457 -1.468 -5.458 1.00 82.69 86 THR A O 1
ATOM 647 N N . GLY A 1 87 ? -20.817 -0.480 -6.614 1.00 85.19 87 GLY A N 1
ATOM 648 C CA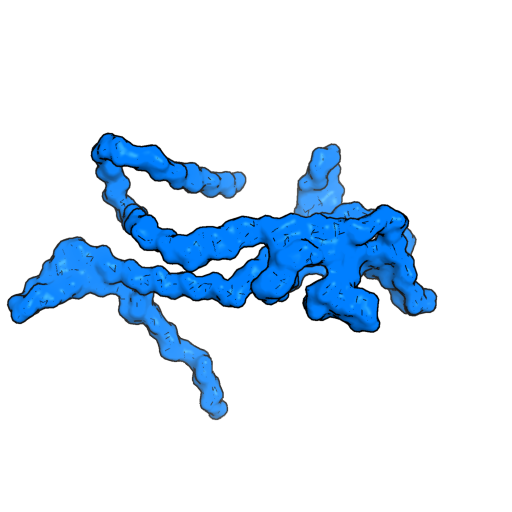 . GLY A 1 87 ? -21.612 0.642 -7.127 1.00 85.19 87 GLY A CA 1
ATOM 649 C C . GLY A 1 87 ? -21.790 1.802 -6.139 1.00 85.19 87 GLY A C 1
ATOM 650 O O . GLY A 1 87 ? -22.309 2.852 -6.510 1.00 85.19 87 GLY A O 1
ATOM 651 N N . VAL A 1 88 ? -21.336 1.651 -4.893 1.00 89.81 88 VAL A N 1
ATOM 652 C CA . VAL A 1 88 ? -21.413 2.692 -3.857 1.00 89.81 88 VAL A CA 1
ATOM 653 C C . VAL A 1 88 ? -20.216 3.638 -3.968 1.00 89.81 88 VAL A C 1
ATOM 655 O O . VAL A 1 88 ? -19.099 3.206 -4.258 1.00 89.81 88 VAL A O 1
ATOM 658 N N . LYS A 1 89 ? -20.428 4.933 -3.714 1.00 89.81 89 LYS A N 1
ATOM 659 C CA . LYS A 1 89 ? -19.332 5.901 -3.589 1.00 89.81 89 LYS A CA 1
ATOM 660 C C . LYS A 1 89 ? -18.594 5.711 -2.269 1.00 89.81 89 LYS A C 1
ATOM 662 O O . LYS A 1 89 ? -19.209 5.652 -1.209 1.00 89.81 89 LYS A O 1
ATOM 667 N N . GLY A 1 90 ? -17.272 5.647 -2.333 1.00 89.62 90 GLY A N 1
ATOM 668 C CA . GLY A 1 90 ? -16.434 5.523 -1.151 1.00 89.62 90 GLY A CA 1
ATOM 669 C C . GLY A 1 90 ? -15.009 5.977 -1.407 1.00 89.62 90 GLY A C 1
ATOM 670 O O . GLY A 1 90 ? -14.604 6.241 -2.540 1.00 89.62 90 GLY A O 1
ATOM 671 N N . ARG A 1 91 ? -14.234 6.072 -0.330 1.00 92.00 91 ARG A N 1
ATOM 672 C CA . ARG A 1 91 ? -12.796 6.336 -0.389 1.00 92.00 91 ARG A CA 1
ATOM 673 C C . ARG A 1 91 ? -12.036 5.063 -0.045 1.00 92.00 91 ARG A C 1
ATOM 675 O O . ARG A 1 91 ? -12.457 4.308 0.828 1.00 92.00 91 ARG A O 1
ATOM 682 N N . CYS A 1 92 ? -10.922 4.845 -0.730 1.00 94.31 92 CYS A N 1
ATOM 683 C CA . CYS A 1 92 ? -10.019 3.730 -0.466 1.00 94.31 92 CYS A CA 1
ATOM 684 C C . CYS A 1 92 ? -8.725 4.247 0.153 1.00 94.31 92 CYS A C 1
ATOM 686 O O . CYS A 1 92 ? -8.291 5.360 -0.146 1.00 94.31 92 CYS A O 1
ATOM 688 N N . TRP A 1 93 ? -8.094 3.410 0.963 1.00 95.88 93 TRP A N 1
ATOM 689 C CA . TRP A 1 93 ? -6.721 3.615 1.387 1.00 95.88 93 TRP A CA 1
ATOM 690 C C . TRP A 1 93 ? -5.791 3.307 0.226 1.00 95.88 93 TRP A C 1
ATOM 692 O O . TRP A 1 93 ? -5.954 2.284 -0.446 1.00 95.88 93 TRP A O 1
ATOM 702 N N . GLU A 1 94 ? -4.823 4.184 -0.005 1.00 96.75 94 GLU A N 1
ATOM 703 C CA . GLU A 1 94 ? -3.863 4.052 -1.085 1.00 96.75 94 GLU A CA 1
ATOM 704 C C . GLU A 1 94 ? -2.446 4.456 -0.690 1.00 96.75 94 GLU A C 1
ATOM 706 O O . GLU A 1 94 ? -2.220 5.382 0.087 1.00 96.75 94 GLU A O 1
ATOM 711 N N . ALA A 1 95 ? -1.485 3.735 -1.255 1.00 94.75 95 ALA A N 1
ATOM 712 C CA . ALA A 1 95 ? -0.071 4.061 -1.196 1.00 94.75 95 ALA A CA 1
ATOM 713 C C . ALA A 1 95 ? 0.556 3.713 -2.544 1.00 94.75 95 ALA A C 1
ATOM 715 O O . ALA A 1 95 ? 0.210 2.697 -3.149 1.00 94.75 95 ALA A O 1
ATOM 716 N N . THR A 1 96 ? 1.443 4.582 -3.020 1.00 92.38 96 THR A N 1
ATOM 717 C CA . THR A 1 96 ? 2.170 4.394 -4.277 1.00 92.38 96 THR A CA 1
ATOM 718 C C . THR A 1 96 ? 3.652 4.496 -3.987 1.00 92.38 96 THR A C 1
ATOM 720 O O . THR A 1 96 ? 4.072 5.431 -3.309 1.00 92.38 96 THR A O 1
ATOM 723 N N . PHE A 1 97 ? 4.430 3.555 -4.505 1.00 87.19 97 PHE A N 1
ATOM 724 C CA . PHE A 1 97 ? 5.876 3.541 -4.336 1.00 87.19 97 PHE A CA 1
ATOM 725 C C . PHE A 1 97 ? 6.560 2.998 -5.597 1.00 87.19 97 PHE A C 1
ATOM 727 O O . PHE A 1 97 ? 5.970 2.186 -6.321 1.00 87.19 97 PHE A O 1
ATOM 734 N N . PRO A 1 98 ? 7.789 3.452 -5.894 1.00 83.62 98 PRO A N 1
ATOM 735 C CA . PRO A 1 98 ? 8.618 2.816 -6.904 1.00 83.62 98 PRO A CA 1
ATOM 736 C C . PRO A 1 98 ? 9.109 1.470 -6.363 1.00 83.62 98 PRO A C 1
ATOM 738 O O . PRO A 1 98 ? 9.731 1.410 -5.305 1.00 83.62 98 PRO A O 1
ATOM 741 N N . ALA A 1 99 ? 8.813 0.393 -7.079 1.00 79.56 99 ALA A N 1
ATOM 742 C CA . ALA A 1 99 ? 9.342 -0.930 -6.790 1.00 79.56 99 ALA A CA 1
ATOM 743 C C . ALA A 1 99 ? 10.672 -1.120 -7.525 1.00 79.56 99 ALA A C 1
ATOM 745 O O . ALA A 1 99 ? 10.778 -0.808 -8.719 1.00 79.56 99 ALA A O 1
ATOM 746 N N . SER A 1 100 ? 11.680 -1.633 -6.817 1.00 74.81 100 SER A N 1
ATOM 747 C CA . SER A 1 100 ? 12.934 -2.046 -7.447 1.00 74.81 100 SER A CA 1
ATOM 748 C C . SER A 1 100 ? 12.717 -3.294 -8.308 1.00 74.81 100 SER A C 1
ATOM 750 O O . SER A 1 100 ? 11.712 -3.993 -8.174 1.00 74.81 100 SER A O 1
ATOM 752 N N . GLU A 1 101 ? 13.668 -3.620 -9.187 1.00 70.38 101 GLU A N 1
ATOM 753 C CA . GLU A 1 101 ? 13.573 -4.842 -9.999 1.00 70.38 101 GLU A CA 1
ATOM 754 C C . GLU A 1 101 ? 13.429 -6.106 -9.139 1.00 70.38 101 GLU A C 1
ATOM 756 O O . GLU A 1 101 ? 12.669 -7.010 -9.493 1.00 70.38 101 GLU A O 1
ATOM 761 N N . HIS A 1 102 ? 14.103 -6.152 -7.988 1.00 70.25 102 HIS A N 1
ATOM 762 C CA . HIS A 1 102 ? 14.021 -7.267 -7.047 1.00 70.25 102 HIS A CA 1
ATOM 763 C C . HIS A 1 102 ? 12.641 -7.366 -6.385 1.00 70.25 102 HIS A C 1
ATOM 765 O O . HIS A 1 102 ? 12.131 -8.469 -6.208 1.00 70.25 102 HIS A O 1
ATOM 771 N N . ASP A 1 103 ? 11.993 -6.227 -6.127 1.00 70.62 103 ASP A N 1
ATOM 772 C CA . ASP A 1 103 ? 10.655 -6.162 -5.528 1.00 70.62 103 ASP A CA 1
ATOM 773 C C . ASP A 1 103 ? 9.540 -6.570 -6.494 1.00 70.62 103 ASP A C 1
ATOM 775 O O . ASP A 1 103 ? 8.386 -6.666 -6.100 1.00 70.62 103 ASP A O 1
ATOM 779 N N . THR A 1 104 ? 9.840 -6.788 -7.774 1.00 68.19 104 THR A N 1
ATOM 780 C CA . THR A 1 104 ? 8.831 -7.223 -8.754 1.00 68.19 104 THR A CA 1
ATOM 781 C C . THR A 1 104 ? 8.764 -8.740 -8.920 1.00 68.19 104 THR A C 1
ATOM 783 O O . THR A 1 104 ? 7.954 -9.228 -9.708 1.00 68.19 104 THR A O 1
ATOM 786 N N . VAL A 1 105 ? 9.586 -9.501 -8.188 1.00 69.19 105 VAL A N 1
ATOM 787 C CA . VAL A 1 105 ? 9.657 -10.966 -8.268 1.00 69.19 105 VAL A CA 1
ATOM 788 C C . VAL A 1 105 ? 9.248 -11.572 -6.918 1.00 69.19 105 VAL A C 1
ATOM 790 O O . VAL A 1 105 ? 9.994 -11.484 -5.953 1.00 69.19 105 VAL A O 1
ATOM 793 N N . ASP A 1 106 ? 8.060 -12.189 -6.853 1.00 77.00 106 ASP A N 1
ATOM 794 C CA . ASP A 1 106 ? 7.479 -12.824 -5.645 1.00 77.00 106 ASP A CA 1
ATOM 795 C C . ASP A 1 106 ? 7.330 -11.874 -4.438 1.00 77.00 106 ASP A C 1
ATOM 797 O O . ASP A 1 106 ? 7.604 -12.232 -3.289 1.00 77.00 106 ASP A O 1
ATOM 801 N N . MET A 1 107 ? 6.869 -10.642 -4.679 1.00 86.00 107 MET A N 1
ATOM 802 C CA . MET A 1 107 ? 6.621 -9.693 -3.594 1.00 86.00 107 MET A CA 1
ATOM 803 C C . MET A 1 107 ? 5.475 -10.170 -2.715 1.00 86.00 107 MET A C 1
ATOM 805 O O . MET A 1 107 ? 4.343 -10.352 -3.168 1.00 86.00 107 MET A O 1
ATOM 809 N N . GLN A 1 108 ? 5.767 -10.293 -1.426 1.00 92.38 108 GLN A N 1
ATOM 810 C CA . GLN A 1 108 ? 4.783 -10.630 -0.413 1.00 92.38 108 GLN A CA 1
ATOM 811 C C . GLN A 1 108 ? 4.491 -9.424 0.463 1.00 92.38 108 GLN A C 1
ATOM 813 O O . GLN A 1 108 ? 5.401 -8.683 0.841 1.00 92.38 108 GLN A O 1
ATOM 818 N N . TYR A 1 109 ? 3.221 -9.248 0.801 1.00 94.44 109 TYR A N 1
ATOM 819 C CA . TYR A 1 109 ? 2.771 -8.141 1.629 1.00 94.44 109 TYR A CA 1
ATOM 820 C C . TYR A 1 109 ? 1.552 -8.515 2.463 1.00 94.44 109 TYR A C 1
ATOM 822 O O . TYR A 1 109 ? 0.881 -9.523 2.227 1.00 94.44 109 TYR A O 1
ATOM 830 N N . ARG A 1 110 ? 1.278 -7.686 3.463 1.00 95.94 110 ARG A N 1
ATOM 831 C CA . ARG A 1 110 ? 0.137 -7.807 4.353 1.00 95.94 110 ARG A CA 1
ATOM 832 C C . ARG A 1 110 ? -0.332 -6.428 4.791 1.00 95.94 110 ARG A C 1
ATOM 834 O O . ARG A 1 110 ? 0.479 -5.555 5.108 1.00 95.94 110 ARG A O 1
ATOM 841 N N . TYR A 1 111 ? -1.643 -6.243 4.837 1.00 97.19 111 TYR A N 1
ATOM 842 C CA . TYR A 1 111 ? -2.220 -5.044 5.422 1.00 97.19 111 TYR A CA 1
ATOM 843 C C . TYR A 1 111 ? -2.253 -5.114 6.947 1.00 97.19 111 TYR A C 1
ATOM 845 O O . TYR A 1 111 ? -2.429 -6.179 7.544 1.00 97.19 111 TYR A O 1
ATOM 853 N N . LEU A 1 112 ? -2.124 -3.953 7.576 1.00 96.25 112 LEU A N 1
ATOM 854 C CA . LEU A 1 112 ? -2.286 -3.785 9.010 1.00 96.25 112 LEU A CA 1
ATOM 855 C C . LEU A 1 112 ? -2.962 -2.451 9.333 1.00 96.25 112 LEU A C 1
ATOM 857 O O . LEU A 1 112 ? -2.912 -1.499 8.555 1.00 96.25 112 LEU A O 1
ATOM 861 N N . ILE A 1 113 ? -3.564 -2.387 10.512 1.00 97.44 113 ILE A N 1
ATOM 862 C CA . ILE A 1 113 ? -4.073 -1.156 11.109 1.00 97.44 113 ILE A CA 1
ATOM 863 C C . ILE A 1 113 ? -3.103 -0.752 12.209 1.00 97.44 113 ILE A C 1
ATOM 865 O O . ILE A 1 113 ? -2.805 -1.559 13.086 1.00 97.44 113 ILE A O 1
ATOM 869 N N . ILE A 1 114 ? -2.628 0.488 12.168 1.00 96.12 114 ILE A N 1
ATOM 870 C CA . ILE A 1 114 ? -1.848 1.090 13.249 1.00 96.12 114 ILE A CA 1
ATOM 871 C C . ILE A 1 114 ? -2.800 1.963 14.052 1.00 96.12 114 ILE A C 1
ATOM 873 O O . ILE A 1 114 ? -3.401 2.877 13.488 1.00 96.12 114 ILE A O 1
ATOM 877 N N . ASP A 1 115 ? -2.933 1.705 15.346 1.00 95.00 115 ASP A N 1
ATOM 878 C CA . ASP A 1 115 ? -3.699 2.553 16.251 1.00 95.00 115 ASP A CA 1
ATOM 879 C C . ASP A 1 115 ? -2.767 3.494 17.014 1.00 95.00 115 ASP A C 1
ATOM 881 O O . ASP A 1 115 ? -2.047 3.082 17.920 1.00 95.00 115 ASP A O 1
ATOM 885 N N . GLY A 1 116 ? -2.807 4.781 16.668 1.00 91.81 116 GLY A N 1
ATOM 886 C CA . GLY A 1 116 ? -1.985 5.802 17.313 1.00 91.81 116 GLY A CA 1
ATOM 887 C C . GLY A 1 116 ? -2.334 6.066 18.780 1.00 91.81 116 GLY A C 1
ATOM 888 O O . GLY A 1 116 ? -1.538 6.695 19.468 1.00 91.81 116 GLY A O 1
ATOM 889 N N . ALA A 1 117 ? -3.493 5.612 19.275 1.00 93.44 117 ALA A N 1
ATOM 890 C CA . ALA A 1 117 ? -3.854 5.767 20.686 1.00 93.44 117 ALA A CA 1
ATOM 891 C C . ALA A 1 117 ? -3.156 4.738 21.585 1.00 93.44 117 ALA A C 1
ATOM 893 O O . ALA A 1 117 ? -2.774 5.053 22.709 1.00 93.44 117 ALA A O 1
ATOM 894 N N . THR A 1 118 ? -3.016 3.507 21.094 1.00 93.88 118 THR A N 1
ATOM 895 C CA . THR A 1 118 ? -2.438 2.381 21.842 1.00 93.88 118 THR A CA 1
ATOM 896 C C . THR A 1 118 ? -1.015 2.042 21.406 1.00 93.88 118 THR A C 1
ATOM 898 O O . THR A 1 118 ? -0.373 1.219 22.049 1.00 93.88 118 THR A O 1
ATOM 901 N N . ASP A 1 119 ? -0.536 2.668 20.328 1.00 91.50 119 ASP A N 1
ATOM 902 C CA . ASP A 1 119 ? 0.727 2.360 19.652 1.00 91.50 119 ASP A CA 1
ATOM 903 C C . ASP A 1 119 ? 0.841 0.875 19.268 1.00 91.50 119 ASP A C 1
ATOM 905 O O . ASP A 1 119 ? 1.892 0.242 19.357 1.00 91.50 119 ASP A O 1
ATOM 909 N N . THR A 1 120 ? -0.287 0.287 18.856 1.00 93.62 120 THR A N 1
ATOM 910 C CA . THR A 1 120 ? -0.358 -1.116 18.441 1.00 93.62 120 THR A CA 1
ATOM 911 C C . THR A 1 120 ? -0.589 -1.250 16.943 1.00 93.62 120 THR A C 1
ATOM 913 O O . THR A 1 120 ? -1.184 -0.386 16.293 1.00 93.62 120 THR A O 1
ATOM 916 N N . ALA A 1 121 ? -0.121 -2.368 16.390 1.00 93.50 121 ALA A N 1
ATOM 917 C CA . ALA A 1 121 ? -0.362 -2.762 15.012 1.00 93.50 121 ALA A CA 1
ATOM 918 C C . ALA A 1 121 ? -1.129 -4.087 14.971 1.00 93.50 121 ALA A C 1
ATOM 920 O O . ALA A 1 121 ? -0.715 -5.077 15.577 1.00 93.50 121 ALA A O 1
ATOM 921 N N . ILE A 1 122 ? -2.237 -4.114 14.234 1.00 94.56 122 ILE A N 1
ATOM 922 C CA . ILE A 1 122 ? -3.079 -5.298 14.056 1.00 94.56 122 ILE A CA 1
ATOM 923 C C . ILE A 1 122 ? -3.022 -5.707 12.590 1.00 94.56 122 ILE A C 1
ATOM 925 O O . ILE A 1 122 ? -3.492 -4.980 11.717 1.00 94.56 122 ILE A O 1
ATOM 929 N N . PHE A 1 123 ? -2.454 -6.877 12.320 1.00 94.50 123 PHE A N 1
ATOM 930 C CA . PHE A 1 123 ? -2.372 -7.433 10.973 1.00 94.50 123 PHE A CA 1
ATOM 931 C C . PHE A 1 123 ? -3.704 -8.031 10.511 1.00 94.50 123 PHE A C 1
ATOM 933 O O . PHE A 1 123 ? -4.486 -8.547 11.314 1.00 94.50 123 PHE A O 1
ATOM 940 N N . GLU A 1 124 ? -3.942 -8.013 9.197 1.00 93.00 124 GLU A N 1
ATOM 941 C CA . GLU A 1 124 ? -5.043 -8.775 8.610 1.00 93.00 124 GLU A CA 1
ATOM 942 C C . GLU A 1 124 ? -4.877 -10.280 8.897 1.00 93.00 124 GLU A C 1
ATOM 944 O O . GLU A 1 124 ? -3.761 -10.807 9.002 1.00 93.00 124 GLU A O 1
ATOM 949 N N . ARG A 1 125 ? -6.014 -10.968 9.059 1.00 90.88 125 ARG A N 1
ATOM 950 C CA . ARG A 1 125 ? -6.057 -12.384 9.464 1.00 90.88 125 ARG A CA 1
ATOM 951 C C . ARG A 1 125 ? -5.574 -13.336 8.375 1.00 90.88 125 ARG A C 1
ATOM 953 O O . ARG A 1 125 ? -5.003 -14.374 8.693 1.00 90.88 125 ARG A O 1
ATOM 960 N N . GLU A 1 126 ? -5.844 -12.988 7.123 1.00 90.62 126 GLU A N 1
ATOM 961 C CA . GLU A 1 126 ? -5.502 -13.800 5.958 1.00 90.62 126 GLU A CA 1
ATOM 962 C C . GLU A 1 126 ? -3.977 -13.990 5.829 1.00 90.62 126 GLU A C 1
ATOM 964 O O . GLU A 1 126 ? -3.195 -13.193 6.364 1.00 90.62 126 GLU A O 1
ATOM 969 N N . PRO A 1 127 ? -3.521 -15.058 5.148 1.00 91.81 127 PRO A N 1
ATOM 970 C CA . PRO A 1 127 ? -2.106 -15.250 4.854 1.00 91.81 127 PRO A CA 1
ATOM 971 C C . PRO A 1 127 ? -1.531 -14.091 4.027 1.00 91.81 127 PRO A C 1
ATOM 973 O O . PRO A 1 127 ? -2.257 -13.263 3.477 1.00 91.81 127 PRO A O 1
ATOM 976 N N . ASN A 1 128 ? -0.199 -14.049 3.924 1.00 94.12 128 ASN A N 1
ATOM 977 C CA . ASN A 1 128 ? 0.484 -13.033 3.125 1.00 94.12 128 ASN A CA 1
ATOM 978 C C . ASN A 1 128 ? -0.047 -13.043 1.690 1.00 94.12 128 ASN A C 1
ATOM 980 O O . ASN A 1 128 ? -0.113 -14.090 1.041 1.00 94.12 128 ASN A O 1
ATOM 984 N N . ARG A 1 129 ? -0.385 -11.856 1.194 1.00 93.81 129 ARG A N 1
ATOM 985 C CA . ARG A 1 129 ? -0.750 -11.644 -0.201 1.00 93.81 129 ARG A CA 1
ATOM 986 C C . ARG A 1 129 ? 0.514 -11.680 -1.043 1.00 93.81 129 ARG A C 1
ATOM 988 O O . ARG A 1 129 ? 1.578 -11.261 -0.585 1.00 93.81 129 ARG A O 1
ATOM 995 N N . LYS A 1 130 ? 0.382 -12.157 -2.276 1.00 89.56 130 LYS A N 1
ATOM 996 C CA . LYS A 1 130 ? 1.465 -12.204 -3.255 1.00 89.56 130 LYS A CA 1
ATOM 997 C C . LYS A 1 130 ? 1.134 -11.322 -4.445 1.00 89.56 130 LYS A C 1
ATOM 999 O O . LYS A 1 130 ? -0.011 -11.298 -4.892 1.00 89.56 130 LYS A O 1
ATOM 1004 N N . VAL A 1 131 ? 2.135 -10.610 -4.943 1.00 81.62 131 VAL A N 1
ATOM 1005 C CA . VAL A 1 131 ? 2.097 -9.984 -6.261 1.00 81.62 131 VAL A CA 1
ATOM 1006 C C . VAL A 1 131 ? 2.933 -10.851 -7.186 1.00 81.62 131 VAL A C 1
ATOM 1008 O O . VAL A 1 131 ? 4.147 -10.969 -7.011 1.00 81.62 131 VAL A O 1
ATOM 1011 N N . ASP A 1 132 ? 2.261 -11.481 -8.147 1.00 73.31 132 ASP A N 1
ATOM 1012 C CA . ASP A 1 132 ? 2.934 -12.213 -9.212 1.00 73.31 132 ASP A CA 1
ATOM 1013 C C . ASP A 1 132 ? 3.736 -11.250 -10.092 1.00 73.31 132 ASP A C 1
ATOM 1015 O O . ASP A 1 132 ? 3.427 -10.058 -10.186 1.00 73.31 132 ASP A O 1
ATOM 1019 N N . CYS A 1 133 ? 4.784 -11.779 -10.727 1.00 66.00 133 CYS A N 1
ATOM 1020 C CA . CYS A 1 133 ? 5.725 -10.991 -11.514 1.00 66.00 133 CYS A CA 1
ATOM 1021 C C . CYS A 1 133 ? 4.999 -10.062 -12.492 1.00 66.00 133 CYS A C 1
ATOM 1023 O O . CYS A 1 133 ? 4.222 -10.524 -13.327 1.00 66.00 133 CYS A O 1
ATOM 1025 N N . ILE A 1 134 ? 5.266 -8.756 -12.398 1.00 61.62 134 ILE A N 1
ATOM 1026 C CA . ILE A 1 134 ? 4.676 -7.760 -13.294 1.00 61.62 134 ILE A CA 1
ATOM 1027 C C . ILE A 1 134 ? 5.387 -7.891 -14.656 1.00 61.62 134 ILE A C 1
ATOM 1029 O O . ILE A 1 134 ? 6.571 -7.558 -14.755 1.00 61.62 134 ILE A O 1
ATOM 1033 N N . PRO A 1 135 ? 4.711 -8.342 -15.735 1.00 53.69 135 PRO A N 1
ATOM 1034 C CA . PRO A 1 135 ? 5.360 -8.696 -17.005 1.00 53.69 135 PRO A CA 1
ATOM 1035 C C . PRO A 1 135 ? 5.917 -7.504 -17.810 1.00 53.69 135 PRO A C 1
ATOM 1037 O O . PRO A 1 135 ? 6.407 -7.689 -18.924 1.00 53.69 135 PRO A O 1
ATOM 1040 N N . GLY A 1 136 ? 5.941 -6.291 -17.246 1.00 48.41 136 GLY A N 1
ATOM 1041 C CA . GLY A 1 136 ? 6.573 -5.111 -17.854 1.00 48.41 136 GLY A CA 1
ATOM 1042 C C . GLY A 1 136 ? 8.087 -5.257 -18.079 1.00 48.41 136 GLY A C 1
ATOM 1043 O O . GLY A 1 136 ? 8.676 -4.523 -18.873 1.00 48.41 136 GLY A O 1
ATOM 1044 N N . ARG A 1 137 ? 8.715 -6.261 -17.451 1.00 45.06 137 ARG A N 1
ATOM 1045 C CA . ARG A 1 137 ? 10.121 -6.625 -17.674 1.00 45.06 137 ARG A CA 1
ATOM 1046 C C . ARG A 1 137 ? 10.402 -7.103 -19.108 1.00 45.06 137 ARG A C 1
ATOM 1048 O O . ARG A 1 137 ? 11.517 -6.938 -19.587 1.00 45.06 137 AR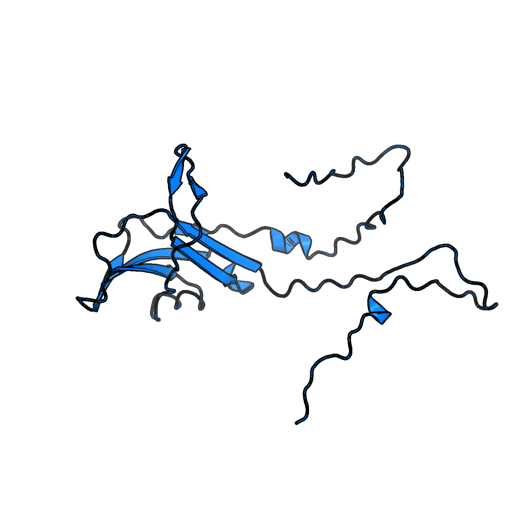G A O 1
ATOM 1055 N N . LEU A 1 138 ? 9.405 -7.645 -19.817 1.00 43.53 138 LEU A N 1
ATOM 1056 C CA . LEU A 1 138 ? 9.563 -8.085 -21.212 1.00 43.53 138 LEU A CA 1
ATOM 1057 C C . LEU A 1 138 ? 9.297 -6.976 -22.238 1.00 43.53 138 LEU A C 1
ATOM 1059 O O . LEU A 1 138 ? 9.793 -7.070 -23.354 1.00 43.53 138 LEU A O 1
ATOM 1063 N N . SER A 1 139 ? 8.606 -5.891 -21.875 1.00 42.50 139 SER A N 1
ATOM 1064 C CA . SER A 1 139 ? 8.475 -4.712 -22.752 1.00 42.50 139 SER A CA 1
ATOM 1065 C C . SER A 1 139 ? 9.742 -3.847 -22.801 1.00 42.50 139 SER A C 1
ATOM 1067 O O . SER A 1 139 ? 9.891 -3.024 -23.701 1.00 42.50 139 SER A O 1
ATOM 1069 N N . GLY A 1 140 ? 10.674 -4.053 -21.860 1.00 38.84 140 GLY A N 1
ATOM 1070 C CA . GLY A 1 140 ? 12.018 -3.467 -21.877 1.00 38.84 140 GLY A CA 1
ATOM 1071 C C . GLY A 1 140 ? 12.988 -4.161 -22.841 1.00 38.84 140 GLY A C 1
ATOM 1072 O O . GLY A 1 140 ? 14.049 -3.610 -23.134 1.00 38.84 140 GLY A O 1
ATOM 1073 N N . ALA A 1 141 ? 12.623 -5.326 -23.395 1.00 37.62 141 ALA A N 1
ATOM 1074 C CA . ALA A 1 141 ? 13.266 -5.846 -24.595 1.00 37.62 141 ALA A CA 1
ATOM 1075 C C . ALA A 1 141 ? 12.839 -4.954 -25.760 1.00 37.62 141 ALA A C 1
ATOM 1077 O O . ALA A 1 141 ? 11.890 -5.273 -26.463 1.00 37.62 141 ALA A O 1
ATOM 1078 N N . CYS A 1 142 ? 13.498 -3.799 -25.874 1.00 38.12 142 CYS A N 1
ATOM 1079 C CA . CYS A 1 142 ? 13.482 -2.880 -27.000 1.00 38.12 142 CYS A CA 1
ATOM 1080 C C . CYS A 1 142 ? 12.266 -3.082 -27.911 1.00 38.12 142 CYS A C 1
ATOM 1082 O O . CYS A 1 142 ? 12.377 -3.777 -28.925 1.00 38.12 142 CYS A O 1
ATOM 1084 N N . ILE A 1 143 ? 11.127 -2.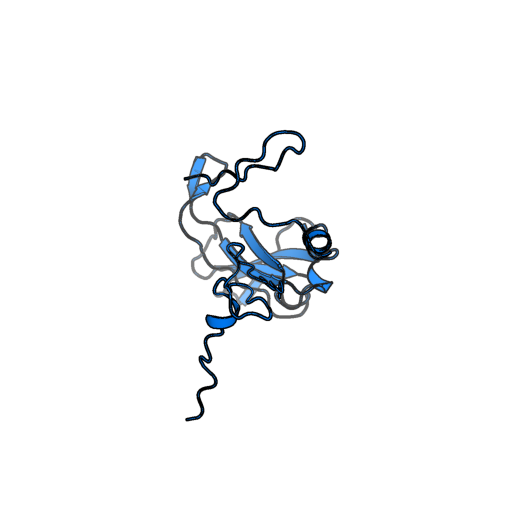460 -27.592 1.00 37.16 143 ILE A N 1
ATOM 1085 C CA . ILE A 1 143 ? 10.123 -2.204 -28.623 1.00 37.16 143 ILE A CA 1
ATOM 1086 C C . ILE A 1 143 ? 10.804 -1.264 -29.631 1.00 37.16 143 ILE A C 1
ATOM 1088 O O . ILE A 1 143 ? 10.716 -0.045 -29.556 1.00 37.16 143 ILE A O 1
ATOM 1092 N N . ARG A 1 144 ? 11.540 -1.854 -30.581 1.00 37.12 144 ARG A N 1
ATOM 1093 C CA . ARG A 1 144 ? 11.921 -1.267 -31.868 1.00 37.12 144 ARG A CA 1
ATOM 1094 C C . ARG A 1 144 ? 10.719 -1.310 -32.809 1.00 37.12 144 ARG A C 1
ATOM 1096 O O . ARG A 1 144 ? 10.878 -1.470 -34.018 1.00 37.12 144 ARG A O 1
ATOM 1103 N N . GLU A 1 145 ? 9.502 -1.221 -32.288 1.00 38.75 145 GLU A N 1
ATOM 1104 C CA . GLU A 1 145 ? 8.384 -0.973 -33.173 1.00 38.75 145 GLU A CA 1
ATOM 1105 C C . GLU A 1 145 ? 8.493 0.475 -33.611 1.00 38.75 145 GLU A C 1
ATOM 1107 O O . GLU A 1 145 ? 8.656 1.389 -32.802 1.00 38.75 145 GLU A O 1
ATOM 1112 N N . ARG A 1 146 ? 8.474 0.668 -34.931 1.00 34.84 146 ARG A N 1
ATOM 1113 C CA . ARG A 1 146 ? 8.296 1.988 -35.513 1.00 34.84 146 ARG A CA 1
ATOM 1114 C C . ARG A 1 146 ? 7.006 2.530 -34.922 1.00 34.84 146 ARG A C 1
ATOM 1116 O O . ARG A 1 146 ? 5.928 2.119 -35.342 1.00 34.84 146 ARG A O 1
ATOM 1123 N N . THR A 1 147 ? 7.108 3.448 -33.971 1.00 36.97 147 THR A N 1
ATOM 1124 C CA . THR A 1 147 ? 5.986 4.298 -33.607 1.00 36.97 147 THR A CA 1
ATOM 1125 C C . THR A 1 147 ? 5.573 4.984 -34.899 1.00 36.97 147 THR A C 1
ATOM 1127 O O . THR A 1 147 ? 6.316 5.794 -35.459 1.00 36.97 147 THR A O 1
ATOM 1130 N N . LEU A 1 148 ? 4.429 4.568 -35.450 1.00 39.88 148 LEU A N 1
ATOM 1131 C CA . LEU A 1 148 ? 3.811 5.256 -36.569 1.00 39.88 148 LEU A CA 1
ATOM 1132 C C . LEU A 1 148 ? 3.540 6.666 -36.058 1.00 39.88 148 LEU A C 1
ATOM 1134 O O . LEU A 1 148 ? 2.654 6.877 -35.231 1.00 39.88 148 LEU A O 1
ATOM 1138 N N . GLY A 1 149 ? 4.365 7.618 -36.494 1.00 35.97 149 GLY A N 1
ATOM 1139 C CA . GLY A 1 149 ? 4.107 9.025 -36.251 1.00 35.97 149 GLY A CA 1
ATOM 1140 C C . GLY A 1 149 ? 2.668 9.334 -36.656 1.00 35.97 149 GLY A C 1
ATOM 1141 O O . GLY A 1 149 ? 2.171 8.796 -37.650 1.00 35.97 149 GLY A O 1
ATOM 1142 N N . LEU A 1 150 ? 2.003 10.167 -35.855 1.00 35.53 150 LEU A N 1
ATOM 1143 C CA . LEU A 1 150 ? 0.674 10.704 -36.138 1.00 35.53 150 LEU A CA 1
ATOM 1144 C C . LEU A 1 150 ? 0.568 11.069 -37.629 1.00 35.53 150 LEU A C 1
ATOM 1146 O O . LEU A 1 150 ? 1.211 12.016 -38.080 1.00 35.53 150 LEU A O 1
ATOM 1150 N N . GLY A 1 151 ? -0.214 10.291 -38.389 1.00 37.88 151 GLY A N 1
ATOM 1151 C CA . GLY A 1 151 ? -0.526 10.589 -39.790 1.00 37.88 151 GLY A CA 1
ATOM 1152 C C . GLY A 1 151 ? -0.225 9.525 -40.852 1.00 37.88 151 GLY A C 1
ATOM 1153 O O . GLY A 1 151 ? -0.333 9.859 -42.029 1.00 37.88 151 GLY A O 1
ATOM 1154 N N . GLN A 1 152 ? 0.110 8.271 -40.523 1.00 36.84 152 GLN A N 1
ATOM 1155 C CA . GLN A 1 152 ? 0.181 7.213 -41.548 1.00 36.84 152 GLN A CA 1
ATOM 1156 C C . GLN A 1 152 ? -1.056 6.308 -41.556 1.00 36.84 152 GLN A C 1
ATOM 1158 O O . GLN A 1 152 ? -1.291 5.532 -40.635 1.00 36.84 152 GLN A O 1
ATOM 1163 N N . THR A 1 153 ? -1.826 6.371 -42.644 1.00 38.69 153 THR A N 1
ATOM 1164 C CA . THR A 1 153 ? -2.744 5.303 -43.051 1.00 38.69 153 THR A CA 1
ATOM 1165 C C . THR A 1 153 ? -1.923 4.154 -43.625 1.00 38.69 153 THR A C 1
ATOM 1167 O O . THR A 1 153 ? -1.347 4.288 -44.706 1.00 38.69 153 THR A O 1
ATOM 1170 N N . THR A 1 154 ? -1.850 3.032 -42.915 1.00 42.41 154 THR A N 1
ATOM 1171 C CA . THR A 1 154 ? -1.269 1.802 -43.452 1.00 42.41 154 THR A CA 1
ATOM 1172 C C . THR A 1 154 ? -2.310 1.094 -44.316 1.00 42.41 154 THR A C 1
ATOM 1174 O O . THR A 1 154 ? -3.370 0.683 -43.849 1.00 42.41 154 THR A O 1
ATOM 1177 N N . GLY A 1 155 ? -2.020 0.994 -45.613 1.00 38.59 155 GLY A N 1
ATOM 1178 C CA . GLY A 1 155 ? -2.679 0.038 -46.489 1.00 38.59 155 GLY A CA 1
ATOM 1179 C C . GLY A 1 155 ? -2.115 -1.350 -46.206 1.00 38.59 155 GLY A C 1
ATOM 1180 O O . GLY A 1 155 ? -0.925 -1.554 -46.400 1.00 38.59 155 GLY A O 1
ATOM 1181 N N . ASN A 1 156 ? -3.002 -2.231 -45.749 1.00 45.03 156 ASN A N 1
ATOM 1182 C CA . ASN A 1 156 ? -2.945 -3.692 -45.672 1.00 45.03 156 ASN A CA 1
ATOM 1183 C C . ASN A 1 156 ? -1.730 -4.408 -45.041 1.00 45.03 156 ASN A C 1
ATOM 1185 O O . ASN A 1 156 ? -0.573 -4.199 -45.381 1.00 45.03 156 ASN A O 1
ATOM 1189 N N . GLU A 1 157 ? -2.119 -5.372 -44.197 1.00 43.84 157 GLU A N 1
ATOM 1190 C CA . GLU A 1 157 ? -1.366 -6.466 -43.567 1.00 43.84 157 GLU A CA 1
ATOM 1191 C C . GLU A 1 157 ? -0.466 -6.097 -42.381 1.00 43.84 157 GLU A C 1
ATOM 1193 O O . GLU A 1 157 ? 0.743 -5.905 -42.477 1.00 43.84 157 GLU A O 1
ATOM 1198 N N . GLY A 1 158 ? -1.118 -6.054 -41.215 1.00 38.44 158 GLY A N 1
ATOM 1199 C CA . GLY A 1 158 ? -0.510 -5.963 -39.892 1.00 38.44 158 GLY A CA 1
ATOM 1200 C C . GLY A 1 158 ? -1.438 -5.206 -38.954 1.00 38.44 158 GLY A C 1
ATOM 1201 O O . GLY A 1 158 ? -1.359 -3.982 -38.866 1.00 38.44 158 GLY A O 1
ATOM 1202 N N . GLU A 1 159 ? -2.368 -5.911 -38.308 1.00 35.28 159 GLU A N 1
ATOM 1203 C CA . GLU A 1 159 ? -3.292 -5.332 -37.329 1.00 35.28 159 GLU A CA 1
ATOM 1204 C C . GLU A 1 159 ? -2.514 -4.714 -36.156 1.00 35.28 159 GLU A C 1
ATOM 1206 O O . GLU A 1 159 ? -2.091 -5.398 -35.228 1.00 35.28 159 GLU A O 1
ATOM 1211 N N . GLY A 1 160 ? -2.310 -3.397 -36.203 1.00 37.28 160 GLY A N 1
ATOM 1212 C CA . GLY A 1 160 ? -1.828 -2.619 -35.069 1.00 37.28 160 GLY A CA 1
ATOM 1213 C C . GLY A 1 160 ? -2.943 -2.438 -34.040 1.00 37.28 160 GLY A C 1
ATOM 1214 O O . GLY A 1 160 ? -4.046 -1.993 -34.374 1.00 37.28 160 GLY A O 1
ATOM 1215 N N . LEU A 1 161 ? -2.654 -2.765 -32.780 1.00 32.75 161 LEU A N 1
ATOM 1216 C CA . LEU A 1 161 ? -3.552 -2.541 -31.649 1.00 32.75 161 LEU A CA 1
ATOM 1217 C C . LEU A 1 161 ? -3.874 -1.045 -31.518 1.00 32.75 161 LEU A C 1
ATOM 1219 O O . LEU A 1 161 ? -3.026 -0.226 -31.167 1.00 32.75 161 LEU A O 1
ATOM 1223 N N . ARG A 1 162 ? -5.133 -0.680 -31.783 1.00 32.66 162 ARG A N 1
ATOM 1224 C CA . ARG A 1 162 ? -5.667 0.646 -31.454 1.00 32.66 162 ARG A CA 1
ATOM 1225 C C . ARG A 1 162 ? -5.861 0.738 -29.944 1.00 32.66 162 ARG A C 1
ATOM 1227 O O . ARG A 1 162 ? -6.830 0.197 -29.416 1.00 32.66 162 ARG A O 1
ATOM 1234 N N . GLN A 1 163 ? -4.992 1.475 -29.262 1.00 30.28 163 GLN A N 1
ATOM 1235 C CA . GLN A 1 163 ? -5.265 1.915 -27.899 1.00 30.28 163 GLN A CA 1
ATOM 1236 C C . GLN A 1 163 ? -6.367 2.986 -27.958 1.00 30.28 163 GLN A C 1
ATOM 1238 O O . GLN A 1 163 ? -6.143 4.108 -28.405 1.00 30.28 163 GLN A O 1
ATOM 1243 N N . ARG A 1 164 ? -7.598 2.612 -27.586 1.00 26.30 164 ARG A N 1
ATOM 1244 C CA . ARG A 1 164 ? -8.667 3.578 -27.304 1.00 26.30 164 ARG A CA 1
ATOM 1245 C C . ARG A 1 164 ? -8.443 4.125 -25.900 1.00 26.30 164 ARG A C 1
ATOM 1247 O O . ARG A 1 164 ? -8.482 3.361 -24.939 1.00 26.30 164 ARG A O 1
ATOM 1254 N N . GLU A 1 165 ? -8.244 5.429 -25.791 1.00 27.95 165 GLU A N 1
ATOM 1255 C CA . GLU A 1 165 ? -8.408 6.135 -24.523 1.00 27.95 165 GLU A CA 1
ATOM 1256 C C . GLU A 1 165 ? -9.905 6.181 -24.185 1.00 27.95 165 GLU A C 1
ATOM 1258 O O . GLU A 1 165 ? -10.736 6.522 -25.031 1.00 27.95 165 GLU A O 1
ATOM 1263 N N . PHE A 1 166 ? -10.255 5.776 -22.964 1.00 25.31 166 PHE A N 1
ATOM 1264 C CA . PHE A 1 166 ? -11.577 6.034 -22.401 1.00 25.31 166 PHE A CA 1
ATOM 1265 C C . PHE A 1 166 ? -11.615 7.493 -21.927 1.00 25.31 166 PHE A C 1
ATOM 1267 O O . PHE A 1 166 ? -10.723 7.912 -21.188 1.00 25.31 166 PHE A O 1
ATOM 1274 N N . GLN A 1 167 ? -12.626 8.234 -22.392 1.00 31.66 167 GLN A N 1
ATOM 1275 C CA . GLN A 1 167 ? -13.030 9.536 -21.846 1.00 31.66 167 GLN A CA 1
ATOM 1276 C C . GLN A 1 167 ? -13.599 9.390 -20.435 1.00 31.66 167 GLN A C 1
ATOM 1278 O O . GLN A 1 167 ? -14.265 8.359 -20.178 1.00 31.66 167 GLN A O 1
#